Protein AF-A0A7K3QR68-F1 (afdb_monomer_lite)

Foldseek 3Di:
DVVVVVVVVVVVVLVPDDQDPCCCVVPNCCNRPPDHDDDPPCPVVVVVVVVCQQFAKDKDWDKAAQPPQCPPPPPDPCNVVRIDTFIKIAGSNDRVQIDTVVCVVVVNRCVSPPVNDDDD

Secondary structure (DSSP, 8-state):
-HHHHHHHHHHHHHHTS---TTHHHHT-HHHH-SS----TT-HHHHHHHHHHTTSSEEEEEEEEE-TTTSS-----GGGGGSEEEEEEEEESS-TT-EEEHHHHHHT--GGG-TTS----

pLDDT: mean 79.6, std 11.79, range [48.19, 94.75]

Radius of gyration: 20.27 Å; chains: 1; bounding box: 43×43×60 Å

Structure (mmCIF, N/CA/C/O backbone):
data_AF-A0A7K3QR68-F1
#
_entry.id   AF-A0A7K3QR68-F1
#
loop_
_atom_site.group_PDB
_atom_site.id
_atom_site.type_symbol
_atom_site.label_atom_id
_atom_site.label_alt_id
_atom_site.label_comp_id
_atom_site.label_asym_id
_atom_site.label_entity_id
_atom_site.label_seq_id
_atom_site.pdbx_PDB_ins_code
_atom_site.Cartn_x
_atom_site.Cartn_y
_atom_site.Cartn_z
_atom_site.occupancy
_atom_site.B_iso_or_equiv
_atom_site.auth_seq_id
_atom_site.auth_comp_id
_atom_site.auth_asym_id
_atom_site.auth_atom_id
_atom_site.pdbx_PDB_model_num
ATOM 1 N N . GLU A 1 1 ? -6.008 8.847 29.989 1.00 81.38 1 GLU A N 1
ATOM 2 C CA . GLU A 1 1 ? -4.559 8.734 29.719 1.00 81.38 1 GLU A CA 1
ATOM 3 C C . GLU A 1 1 ? -4.179 7.783 28.572 1.00 81.38 1 GLU A C 1
ATOM 5 O O . GLU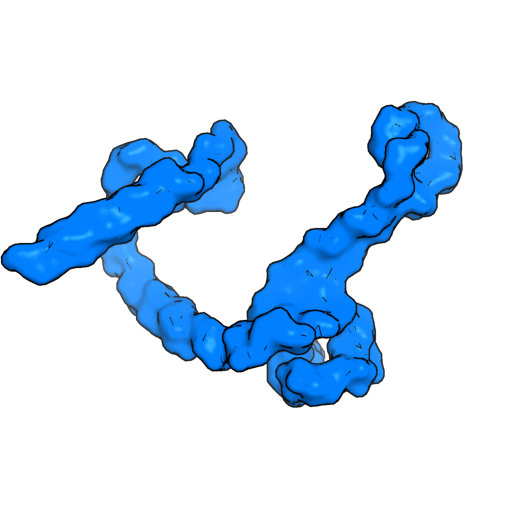 A 1 1 ? -3.345 8.195 27.778 1.00 81.38 1 GLU A O 1
ATOM 10 N N . PRO A 1 2 ? -4.755 6.574 28.386 1.00 89.69 2 PRO A N 1
ATOM 11 C CA . PRO A 1 2 ? -4.329 5.675 27.298 1.00 89.69 2 PRO A CA 1
ATOM 12 C C . PRO A 1 2 ? -4.573 6.228 25.883 1.00 89.69 2 PRO A C 1
ATOM 14 O O . PRO A 1 2 ? -3.670 6.229 25.054 1.00 89.69 2 PRO A O 1
ATOM 17 N N . GLU A 1 3 ? -5.768 6.764 25.613 1.00 91.12 3 GLU A N 1
ATOM 18 C CA . GLU A 1 3 ? -6.118 7.305 24.287 1.00 91.12 3 GLU A CA 1
ATOM 19 C C . GLU A 1 3 ? -5.259 8.506 23.877 1.00 91.12 3 GLU A C 1
ATOM 21 O O . GLU A 1 3 ? -4.935 8.663 22.702 1.00 91.12 3 GLU A O 1
ATOM 26 N N . ALA A 1 4 ? -4.859 9.344 24.838 1.00 92.50 4 ALA A N 1
ATOM 27 C CA . ALA A 1 4 ? -4.004 10.497 24.574 1.00 92.50 4 ALA A CA 1
ATOM 28 C C . ALA A 1 4 ? -2.597 10.063 24.135 1.00 92.50 4 ALA A C 1
ATOM 30 O O . ALA A 1 4 ? -2.051 10.620 23.185 1.00 92.50 4 ALA A O 1
ATOM 31 N N . LEU A 1 5 ? -2.043 9.028 24.777 1.00 93.88 5 LEU A N 1
ATOM 32 C CA . LEU A 1 5 ? -0.747 8.452 24.410 1.00 93.88 5 LEU A CA 1
ATOM 33 C C . LEU A 1 5 ? -0.790 7.778 23.034 1.00 93.88 5 LEU A C 1
ATOM 35 O O . LEU A 1 5 ? 0.130 7.962 22.240 1.00 93.88 5 LEU A O 1
ATOM 39 N N . VAL A 1 6 ? -1.869 7.050 22.725 1.00 92.94 6 VAL A N 1
ATOM 40 C CA . VAL A 1 6 ? -2.070 6.442 21.398 1.00 92.94 6 VAL A CA 1
ATOM 41 C C . VAL A 1 6 ? -2.130 7.517 20.315 1.00 92.94 6 VAL A C 1
ATOM 43 O O . VAL A 1 6 ? -1.469 7.388 19.287 1.00 92.94 6 VAL A O 1
ATOM 46 N N . ARG A 1 7 ? -2.865 8.609 20.552 1.00 88.62 7 ARG A N 1
ATOM 47 C CA . ARG A 1 7 ? -2.939 9.729 19.606 1.00 88.62 7 ARG A CA 1
ATOM 48 C C . ARG A 1 7 ? -1.573 10.380 19.386 1.00 88.62 7 ARG A C 1
ATOM 50 O O . ARG A 1 7 ? -1.163 10.524 18.243 1.00 88.62 7 ARG A O 1
ATOM 57 N N . ALA A 1 8 ? -0.850 10.690 20.462 1.00 93.19 8 ALA A N 1
ATOM 58 C CA . ALA A 1 8 ? 0.478 11.295 20.371 1.00 93.19 8 ALA A CA 1
ATOM 59 C C . ALA A 1 8 ? 1.484 10.402 19.621 1.00 93.19 8 ALA A C 1
ATOM 61 O O . ALA A 1 8 ? 2.294 10.901 18.843 1.00 93.19 8 ALA A O 1
ATOM 62 N N . PHE A 1 9 ? 1.422 9.082 19.823 1.00 92.19 9 PHE A N 1
ATOM 63 C CA . PHE A 1 9 ? 2.242 8.128 19.078 1.00 92.19 9 PHE A CA 1
ATOM 64 C C . PHE A 1 9 ? 1.923 8.139 17.577 1.00 92.19 9 PHE A C 1
ATOM 66 O O . PHE A 1 9 ? 2.839 8.218 16.760 1.00 92.19 9 PHE A O 1
ATOM 73 N N . LEU A 1 10 ? 0.640 8.082 17.208 1.00 88.50 10 LEU A N 1
ATOM 74 C CA . LEU A 1 10 ? 0.221 8.109 15.803 1.00 88.50 10 LEU A CA 1
ATOM 75 C C . LEU A 1 10 ? 0.616 9.423 15.116 1.00 88.50 10 LEU A C 1
ATOM 77 O O . LEU A 1 10 ? 1.101 9.386 13.985 1.00 88.50 10 LEU A O 1
ATOM 81 N N . ASP A 1 11 ? 0.482 10.556 15.809 1.00 86.25 11 ASP A N 1
ATOM 82 C CA . ASP A 1 11 ? 0.930 11.861 15.311 1.00 86.25 11 ASP A CA 1
ATOM 83 C C . ASP A 1 11 ? 2.452 11.867 15.075 1.00 86.25 11 ASP A C 1
ATOM 85 O O . ASP A 1 11 ? 2.912 12.262 14.003 1.00 86.25 11 ASP A O 1
ATOM 89 N N . ALA A 1 12 ? 3.237 11.325 16.015 1.00 89.94 12 ALA A N 1
ATOM 90 C CA . ALA A 1 12 ? 4.688 11.214 15.866 1.00 89.94 12 ALA A CA 1
ATOM 91 C C . ALA A 1 12 ? 5.100 10.332 14.672 1.00 89.94 12 ALA A C 1
ATOM 93 O O . ALA A 1 12 ? 6.050 10.667 13.966 1.00 89.94 12 ALA A O 1
ATOM 94 N N . VAL A 1 13 ? 4.389 9.228 14.408 1.00 87.75 13 VAL A N 1
ATOM 95 C CA . VAL A 1 13 ? 4.613 8.400 13.208 1.00 87.75 13 VAL A CA 1
ATOM 96 C C . VAL A 1 13 ? 4.281 9.191 11.943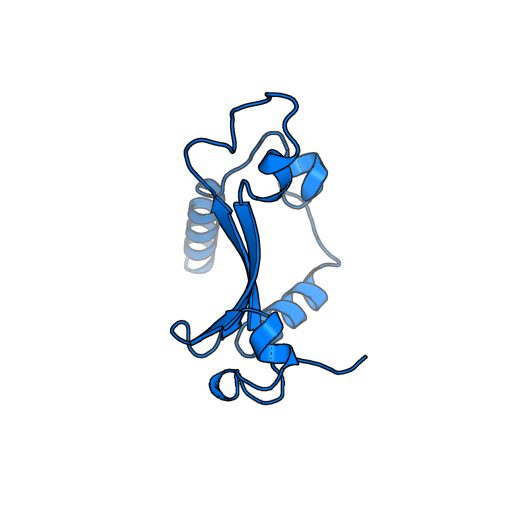 1.00 87.75 13 VAL A C 1
ATOM 98 O O . VAL A 1 13 ? 5.079 9.206 11.004 1.00 87.75 13 VAL A O 1
ATOM 101 N N . ALA A 1 14 ? 3.139 9.880 11.914 1.00 82.75 14 ALA A N 1
ATOM 102 C CA . ALA A 1 14 ? 2.707 10.669 10.763 1.00 82.75 14 ALA A CA 1
ATOM 103 C C . ALA A 1 14 ? 3.674 11.819 10.428 1.00 82.75 14 ALA A C 1
ATOM 105 O O . ALA A 1 14 ? 3.849 12.151 9.253 1.00 82.75 14 ALA A O 1
ATOM 106 N N . ASP A 1 15 ? 4.338 12.394 11.430 1.00 81.25 15 ASP A N 1
ATOM 107 C CA . ASP A 1 15 ? 5.354 13.434 11.241 1.00 81.25 15 ASP A CA 1
ATOM 108 C C . ASP A 1 15 ? 6.637 12.921 10.564 1.00 81.25 15 ASP A C 1
ATOM 110 O O . ASP A 1 15 ? 7.374 13.709 9.968 1.00 81.25 15 ASP A O 1
ATOM 114 N N . THR A 1 16 ? 6.887 11.607 10.579 1.00 78.88 16 THR A N 1
ATOM 115 C CA . THR A 1 16 ? 8.012 10.996 9.844 1.00 78.88 16 THR A CA 1
ATOM 116 C C . THR A 1 16 ? 7.707 10.724 8.370 1.00 78.88 16 THR A C 1
ATOM 118 O O . THR A 1 16 ? 8.624 10.445 7.594 1.00 78.88 16 THR A O 1
ATOM 121 N N . LEU A 1 17 ? 6.438 10.807 7.955 1.00 75.56 17 LEU A N 1
ATOM 122 C CA . LEU A 1 17 ? 6.045 10.497 6.584 1.00 75.56 17 LEU A CA 1
ATOM 123 C C . LEU A 1 17 ? 6.450 11.635 5.626 1.00 75.56 17 LEU A C 1
ATOM 125 O O . LEU A 1 17 ? 6.138 12.802 5.886 1.00 75.56 17 LEU A O 1
ATOM 129 N N . PRO A 1 18 ? 7.105 11.337 4.486 1.00 72.38 18 PRO A N 1
ATOM 130 C CA . PRO A 1 18 ? 7.509 12.359 3.524 1.00 72.38 18 PRO A CA 1
ATOM 131 C C . PRO A 1 18 ? 6.316 13.154 2.972 1.00 72.38 18 PRO A C 1
ATOM 133 O O . PRO A 1 18 ? 5.511 12.638 2.197 1.00 72.38 18 PRO A O 1
ATOM 136 N N . ARG A 1 19 ? 6.231 14.449 3.300 1.00 73.38 19 ARG A N 1
ATOM 137 C CA . ARG A 1 19 ? 5.303 15.393 2.653 1.00 73.38 19 ARG A CA 1
ATOM 138 C C . ARG A 1 19 ? 6.024 16.097 1.507 1.00 73.38 19 ARG A C 1
ATOM 140 O O . ARG A 1 19 ? 6.622 17.157 1.688 1.00 73.38 19 ARG A O 1
ATOM 147 N N . THR A 1 20 ? 6.032 15.481 0.329 1.00 74.31 20 THR A N 1
ATOM 148 C CA . THR A 1 20 ? 6.661 16.083 -0.856 1.00 74.31 20 THR A CA 1
ATOM 149 C C . THR A 1 20 ? 5.788 17.219 -1.413 1.00 74.31 20 THR A C 1
ATOM 151 O O . THR A 1 20 ? 4.565 17.183 -1.254 1.00 74.31 20 THR A O 1
ATOM 154 N N . PRO A 1 21 ? 6.357 18.211 -2.128 1.00 78.38 21 PRO A N 1
ATOM 155 C CA . PRO A 1 21 ? 5.566 19.234 -2.825 1.00 78.38 21 PRO A CA 1
ATOM 156 C C . PRO A 1 21 ? 4.545 18.660 -3.825 1.00 78.38 21 PRO A C 1
ATOM 158 O O . PRO A 1 21 ? 3.575 19.327 -4.179 1.00 78.38 21 PRO A O 1
ATOM 161 N N . ALA A 1 22 ? 4.742 17.414 -4.270 1.00 79.62 22 ALA A N 1
ATOM 162 C CA . ALA A 1 22 ? 3.827 16.709 -5.159 1.00 79.62 22 ALA A CA 1
ATOM 163 C C . ALA A 1 22 ? 2.586 16.148 -4.438 1.00 79.62 22 ALA A C 1
ATOM 165 O O . ALA A 1 22 ? 1.561 15.960 -5.089 1.00 79.62 22 ALA A O 1
ATOM 166 N N . ALA A 1 23 ? 2.632 15.943 -3.116 1.00 78.88 23 ALA A N 1
ATOM 167 C CA . ALA A 1 23 ? 1.580 15.263 -2.353 1.00 78.88 23 ALA A CA 1
ATOM 168 C C . ALA A 1 23 ? 0.156 15.837 -2.547 1.00 78.88 23 ALA A C 1
ATOM 170 O O . ALA A 1 23 ? -0.777 15.045 -2.694 1.00 78.88 23 ALA A O 1
ATOM 171 N N . PRO A 1 24 ? -0.062 17.168 -2.639 1.00 76.56 24 PRO A N 1
ATOM 172 C CA . PRO A 1 24 ? -1.394 17.710 -2.919 1.00 76.56 24 PRO A CA 1
ATOM 173 C C . PRO A 1 24 ? -1.965 17.286 -4.279 1.00 76.56 24 PRO A C 1
ATOM 175 O O . PRO A 1 24 ? -3.181 17.201 -4.425 1.00 76.56 24 PRO A O 1
ATOM 178 N N . HIS A 1 25 ? -1.098 17.008 -5.255 1.00 79.19 25 HIS A N 1
ATOM 179 C CA . HIS A 1 25 ? -1.464 16.651 -6.626 1.00 79.19 25 HIS A CA 1
ATOM 180 C C . HIS A 1 25 ? -1.701 15.145 -6.788 1.00 79.19 25 HIS A C 1
ATOM 182 O O . HIS A 1 25 ? -2.471 14.742 -7.653 1.00 79.19 25 HIS A O 1
ATOM 188 N N . THR A 1 26 ? -1.049 14.316 -5.968 1.00 80.19 26 THR A N 1
ATOM 189 C CA . THR A 1 26 ? -1.137 12.849 -6.049 1.00 80.19 26 THR A CA 1
ATOM 190 C C . THR A 1 26 ? -2.129 12.253 -5.058 1.00 80.19 26 THR A C 1
ATOM 192 O O . THR A 1 26 ? -2.763 11.250 -5.362 1.00 80.19 26 THR A O 1
ATOM 195 N N . SER A 1 27 ? -2.261 12.860 -3.876 1.00 80.44 27 SER A N 1
ATOM 196 C CA . SER A 1 27 ? -3.008 12.291 -2.746 1.00 80.44 27 SER A CA 1
ATOM 197 C C . SER A 1 27 ? -4.182 13.170 -2.302 1.00 80.44 27 SER A C 1
ATOM 199 O O . SER A 1 27 ? -5.019 12.738 -1.517 1.00 80.44 27 SER A O 1
ATOM 201 N N . GLY A 1 28 ? -4.279 14.403 -2.806 1.00 82.94 28 GLY A N 1
ATOM 202 C CA . GLY A 1 28 ? -5.349 15.335 -2.460 1.00 82.94 28 GLY A CA 1
ATOM 203 C C . GLY A 1 28 ? -5.252 15.897 -1.037 1.00 82.94 28 GLY A C 1
ATOM 204 O O . GLY A 1 28 ? -4.411 15.515 -0.221 1.00 82.94 28 GLY A O 1
ATOM 205 N N . ARG A 1 29 ? -6.137 16.851 -0.724 1.00 81.62 29 ARG A N 1
ATOM 206 C CA . ARG A 1 29 ? -6.114 17.580 0.557 1.00 81.62 29 ARG A CA 1
ATOM 207 C C . ARG A 1 29 ? -6.199 16.687 1.805 1.00 81.62 29 ARG A C 1
ATOM 209 O O . ARG A 1 29 ? -5.449 16.976 2.731 1.00 81.62 29 ARG A O 1
ATOM 216 N N . PRO A 1 30 ? -7.024 15.625 1.868 1.00 80.94 30 PRO A N 1
ATOM 217 C CA . PRO A 1 30 ? -7.142 14.822 3.086 1.00 80.94 30 PRO A CA 1
ATOM 218 C C . PRO A 1 30 ? -5.849 14.166 3.580 1.00 80.94 30 PRO A C 1
ATOM 220 O O . PRO A 1 30 ? -5.698 13.972 4.780 1.00 80.94 30 PRO A O 1
ATOM 223 N N . PHE A 1 31 ? -4.916 13.861 2.675 1.00 76.31 31 PHE A N 1
ATOM 224 C CA . PHE A 1 31 ? -3.676 13.146 2.996 1.00 76.31 31 PHE A CA 1
ATOM 225 C C . PHE A 1 31 ? -2.417 14.012 2.848 1.00 76.31 31 PHE A C 1
ATOM 227 O O . PHE A 1 31 ? -1.324 13.577 3.198 1.00 76.31 31 PHE A O 1
ATOM 234 N N . ALA A 1 32 ? -2.557 15.235 2.324 1.00 82.12 32 ALA A N 1
ATOM 235 C CA . ALA A 1 32 ? -1.434 16.128 2.043 1.00 82.12 32 ALA A CA 1
ATOM 236 C C . ALA A 1 32 ? -1.562 17.535 2.659 1.00 82.12 32 ALA A C 1
ATOM 238 O O . ALA A 1 32 ? -0.601 18.305 2.591 1.00 82.12 32 ALA A O 1
ATOM 239 N N . ALA A 1 33 ? -2.713 17.905 3.237 1.00 80.88 33 ALA A N 1
ATOM 240 C CA . ALA A 1 33 ? -2.876 19.194 3.913 1.00 80.88 33 ALA A CA 1
ATOM 241 C C . ALA A 1 33 ? -2.061 19.254 5.215 1.00 80.88 33 ALA A C 1
ATOM 243 O O . ALA A 1 33 ? -1.854 18.244 5.886 1.00 80.88 33 ALA A O 1
ATOM 244 N N . ARG A 1 34 ? -1.600 20.457 5.585 1.00 76.12 34 ARG A N 1
ATOM 245 C CA . ARG A 1 34 ? -0.959 20.675 6.890 1.00 76.12 34 ARG A CA 1
ATOM 246 C C . ARG A 1 34 ? -1.984 20.743 8.016 1.00 76.12 34 ARG A C 1
ATOM 248 O O . ARG A 1 34 ? -1.686 20.323 9.128 1.00 76.12 34 ARG A O 1
ATOM 255 N N . GLU A 1 35 ? -3.161 21.291 7.738 1.00 83.38 35 GLU A N 1
ATOM 256 C CA . GLU A 1 35 ? -4.246 21.419 8.702 1.00 83.38 35 GLU A CA 1
ATOM 257 C C . GLU A 1 35 ? -5.031 20.103 8.825 1.00 83.38 35 GLU A C 1
ATOM 259 O O . GLU A 1 35 ? -5.286 19.457 7.801 1.00 83.38 35 GLU A O 1
ATOM 264 N N . PRO A 1 36 ? -5.509 19.739 10.031 1.00 81.81 36 PRO A N 1
ATOM 265 C CA . PRO A 1 36 ? -6.369 18.573 10.221 1.00 81.81 36 PRO A CA 1
ATOM 266 C C . PRO A 1 36 ? -7.589 18.596 9.289 1.00 81.81 36 PRO A C 1
ATOM 268 O O . PRO A 1 36 ? -8.284 19.610 9.197 1.00 81.81 36 PRO A O 1
ATOM 271 N N . GLN A 1 37 ? -7.861 17.481 8.608 1.00 86.00 37 GLN A N 1
ATOM 272 C CA . GLN A 1 37 ? -9.025 17.322 7.731 1.00 86.00 37 GLN A CA 1
ATOM 273 C C . GLN A 1 37 ? -10.014 16.324 8.342 1.00 86.00 37 GLN A C 1
ATOM 275 O O . GLN A 1 37 ? -9.623 15.255 8.806 1.00 86.00 37 GLN A O 1
ATOM 280 N N . SER A 1 38 ? -11.304 16.666 8.335 1.00 85.25 38 SER A N 1
ATOM 281 C CA . SER A 1 38 ? -12.361 15.733 8.735 1.00 85.25 38 SER A CA 1
ATOM 282 C C . SER A 1 38 ? -12.733 14.827 7.560 1.00 85.25 38 SER A C 1
ATOM 284 O O . SER A 1 38 ? -12.955 15.309 6.450 1.00 85.25 38 SER A O 1
ATOM 286 N N . LEU A 1 39 ? -12.818 13.521 7.817 1.00 84.00 39 LEU A N 1
ATOM 287 C CA . LEU A 1 39 ? -13.154 12.484 6.840 1.00 84.00 39 LEU A CA 1
ATOM 288 C C . LEU A 1 39 ? -14.340 11.641 7.329 1.00 84.00 39 LEU A C 1
ATOM 290 O O . LEU A 1 39 ? -14.243 10.427 7.486 1.00 84.00 39 LEU A O 1
ATOM 294 N N . SER A 1 40 ? -15.474 12.289 7.596 1.00 81.19 40 SER A N 1
ATOM 295 C CA . SER A 1 40 ? -16.660 11.637 8.175 1.00 81.19 40 SER A CA 1
ATOM 296 C C . SER A 1 40 ? -17.236 10.492 7.329 1.00 81.19 40 SER A C 1
ATOM 298 O O . SER A 1 40 ? -17.853 9.595 7.886 1.00 81.19 40 SER A O 1
ATOM 300 N N . GLY A 1 41 ? -17.010 10.485 6.010 1.00 84.62 41 GLY A N 1
ATOM 301 C CA . GLY A 1 41 ? -17.431 9.400 5.113 1.00 84.62 41 GLY A CA 1
ATOM 302 C C . GLY A 1 41 ? -16.407 8.275 4.924 1.00 84.62 41 GLY A C 1
ATOM 303 O O . GLY A 1 41 ? -16.688 7.323 4.209 1.00 84.62 41 GLY A O 1
ATOM 304 N N . ALA A 1 42 ? -15.214 8.376 5.518 1.00 86.44 42 ALA A N 1
ATOM 305 C CA . ALA A 1 42 ? -14.142 7.403 5.301 1.00 86.44 42 ALA A CA 1
ATOM 306 C C . ALA A 1 42 ? -14.149 6.251 6.311 1.00 86.44 42 ALA A C 1
ATOM 308 O O . ALA A 1 42 ? -13.325 5.354 6.187 1.00 86.44 42 ALA A O 1
ATOM 309 N N . GLN A 1 43 ? -15.030 6.275 7.318 1.00 84.94 43 GLN A N 1
ATOM 310 C CA . GLN A 1 43 ? -15.026 5.274 8.386 1.00 84.94 43 GLN A CA 1
ATOM 311 C C . GLN A 1 43 ? -15.274 3.862 7.844 1.00 84.94 43 GLN A C 1
ATOM 313 O O . GLN A 1 43 ? -14.493 2.960 8.137 1.00 84.94 43 GLN A O 1
ATOM 318 N N . ASP A 1 44 ? -16.321 3.686 7.038 1.00 88.69 44 ASP A N 1
ATOM 319 C CA . ASP A 1 44 ? -16.679 2.377 6.483 1.00 88.69 44 ASP A CA 1
ATOM 320 C C . ASP A 1 44 ? -15.579 1.868 5.546 1.00 88.69 44 ASP A C 1
ATOM 322 O O . ASP A 1 44 ? -15.100 0.747 5.694 1.00 88.69 44 ASP A O 1
ATOM 326 N N . TRP A 1 45 ? -15.070 2.743 4.675 1.00 85.75 45 TRP A N 1
ATOM 327 C CA . TRP A 1 45 ? -13.919 2.447 3.822 1.00 85.75 45 TRP A CA 1
ATOM 328 C C . TRP A 1 45 ? -12.672 2.052 4.630 1.00 85.75 45 TRP A C 1
ATOM 330 O O . TRP A 1 45 ? -11.995 1.086 4.294 1.00 85.75 45 TRP A O 1
ATOM 340 N N . ALA A 1 46 ? -12.359 2.769 5.712 1.00 84.00 46 ALA A N 1
ATOM 341 C CA . ALA A 1 46 ? -11.205 2.462 6.552 1.00 84.00 46 ALA A CA 1
ATOM 342 C C . ALA A 1 46 ? -11.360 1.102 7.246 1.00 84.00 46 ALA A C 1
ATOM 344 O O . ALA A 1 46 ? -10.380 0.366 7.364 1.00 84.00 46 ALA A O 1
ATOM 345 N N . ALA A 1 47 ? -12.577 0.752 7.672 1.00 84.06 47 ALA A N 1
ATOM 346 C CA . ALA A 1 47 ? -12.878 -0.557 8.240 1.00 84.06 47 ALA A CA 1
ATOM 347 C C . ALA A 1 47 ? -12.727 -1.679 7.199 1.00 84.06 47 ALA A C 1
ATOM 349 O O . ALA A 1 47 ? -12.132 -2.712 7.504 1.00 84.06 47 ALA A O 1
ATOM 350 N N . GLU A 1 48 ? -13.197 -1.466 5.968 1.00 80.81 48 GLU A N 1
ATOM 351 C CA . GLU A 1 48 ? -13.014 -2.407 4.855 1.00 80.81 48 GLU A CA 1
ATOM 352 C C . GLU A 1 48 ? -11.534 -2.606 4.506 1.00 80.81 48 GLU A C 1
ATOM 354 O O . GLU A 1 48 ? -11.072 -3.742 4.385 1.00 80.81 48 GLU A O 1
ATOM 359 N N . VAL A 1 49 ? -10.765 -1.517 4.396 1.00 79.44 49 VAL A N 1
ATOM 360 C CA . VAL A 1 49 ? -9.320 -1.583 4.136 1.00 79.44 49 VAL A CA 1
ATOM 361 C C . VAL A 1 49 ? -8.610 -2.334 5.257 1.00 79.44 49 VAL A C 1
ATOM 363 O O . VAL A 1 49 ? -7.828 -3.236 4.967 1.00 79.44 49 VAL A O 1
ATOM 366 N N . ALA A 1 50 ? -8.906 -2.022 6.523 1.00 76.44 50 ALA A N 1
ATOM 367 C CA . ALA A 1 50 ? -8.316 -2.713 7.668 1.00 76.44 50 ALA A CA 1
ATOM 368 C C . ALA A 1 50 ? -8.637 -4.216 7.664 1.00 76.44 50 ALA A C 1
ATOM 370 O O . ALA A 1 50 ? -7.759 -5.027 7.946 1.00 76.44 50 ALA A O 1
ATOM 371 N N . ALA A 1 51 ? -9.858 -4.600 7.280 1.00 74.62 51 ALA A N 1
ATOM 372 C CA . ALA A 1 51 ? -10.238 -6.003 7.137 1.00 74.62 51 ALA A CA 1
ATOM 373 C C . ALA A 1 51 ? -9.487 -6.720 5.994 1.00 74.62 51 ALA A C 1
ATOM 375 O O . ALA A 1 51 ? -9.278 -7.930 6.066 1.00 74.62 51 ALA A O 1
ATOM 376 N N . GLY A 1 52 ? -9.065 -5.991 4.955 1.00 65.94 52 GLY A N 1
ATOM 377 C CA . GLY A 1 52 ? -8.295 -6.519 3.824 1.00 65.94 52 GLY A CA 1
ATOM 378 C C . GLY A 1 52 ? -6.772 -6.540 4.016 1.00 65.94 52 GLY A C 1
ATOM 379 O O . GLY A 1 52 ? -6.073 -7.144 3.204 1.00 65.94 52 GLY A O 1
ATOM 380 N N . MET A 1 53 ? -6.235 -5.904 5.064 1.00 64.25 53 MET A N 1
ATOM 381 C CA . MET A 1 53 ? -4.782 -5.764 5.252 1.00 64.25 53 MET A CA 1
ATOM 382 C C . MET A 1 53 ? -4.061 -7.079 5.587 1.00 64.25 53 MET A C 1
ATOM 384 O O . MET A 1 53 ? -2.884 -7.208 5.254 1.00 64.25 53 MET A O 1
ATOM 388 N N . ASP A 1 54 ? -4.755 -8.063 6.164 1.00 59.84 54 ASP A N 1
ATOM 389 C CA . ASP A 1 54 ? -4.144 -9.321 6.628 1.00 59.84 54 ASP A CA 1
ATOM 390 C C . ASP A 1 54 ? -4.341 -10.506 5.660 1.00 59.84 54 ASP A C 1
ATOM 392 O O . ASP A 1 54 ? -3.847 -11.609 5.901 1.00 59.84 54 ASP A O 1
ATOM 396 N N . ALA A 1 55 ? -5.042 -10.300 4.541 1.00 59.84 55 ALA A N 1
ATOM 397 C CA . ALA A 1 55 ? -5.276 -11.327 3.531 1.00 59.84 55 ALA A CA 1
ATOM 398 C C . ALA A 1 55 ? -5.247 -10.709 2.130 1.00 59.84 55 ALA A C 1
ATOM 400 O O . ALA A 1 55 ? -6.261 -10.254 1.606 1.00 59.84 55 ALA A O 1
ATOM 401 N N . GLY A 1 56 ? -4.073 -10.699 1.503 1.00 74.62 56 GLY A N 1
ATOM 402 C CA . GLY A 1 56 ? -3.938 -10.166 0.155 1.00 74.62 56 GLY A CA 1
ATOM 403 C C . GLY A 1 56 ? -2.503 -10.098 -0.331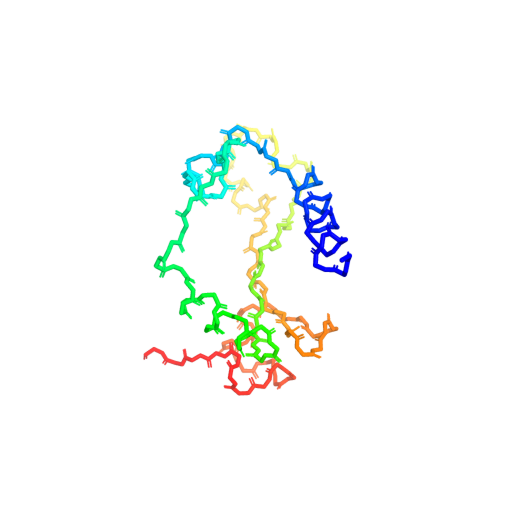 1.00 74.62 56 GLY A C 1
ATOM 404 O O . GLY A 1 56 ? -1.582 -10.658 0.270 1.00 74.62 56 GLY A O 1
ATOM 405 N N . VAL A 1 57 ? -2.334 -9.382 -1.437 1.00 82.75 57 VAL A N 1
ATOM 406 C CA . VAL A 1 57 ? -1.036 -9.126 -2.048 1.00 82.75 57 VAL A CA 1
ATOM 407 C C . VAL A 1 57 ? -0.770 -7.629 -2.148 1.00 82.75 57 VAL A C 1
ATOM 409 O O . VAL A 1 57 ? -1.683 -6.832 -2.366 1.00 82.75 57 VAL A O 1
ATOM 412 N N . ARG A 1 58 ? 0.494 -7.231 -2.011 1.00 86.44 58 ARG A N 1
ATOM 413 C CA . ARG A 1 58 ? 0.967 -5.877 -2.322 1.00 86.44 58 ARG A CA 1
ATOM 414 C C . ARG A 1 58 ? 1.610 -5.872 -3.702 1.00 86.44 58 ARG A C 1
ATOM 416 O O . ARG A 1 58 ? 2.412 -6.747 -4.011 1.00 86.44 58 ARG A O 1
ATOM 423 N N . VAL A 1 59 ? 1.318 -4.842 -4.493 1.00 88.25 59 VAL A N 1
ATOM 424 C CA . VAL A 1 59 ? 1.966 -4.605 -5.788 1.00 88.25 59 VAL A CA 1
ATOM 425 C C . VAL A 1 59 ? 3.082 -3.575 -5.632 1.00 88.25 59 VAL A C 1
ATOM 427 O O . VAL A 1 59 ? 2.888 -2.534 -5.001 1.00 88.25 59 VAL A O 1
ATOM 430 N N . SER A 1 60 ? 4.246 -3.844 -6.216 1.00 91.69 60 SER A N 1
ATOM 431 C CA . SER A 1 60 ? 5.357 -2.892 -6.303 1.00 91.69 60 SER A CA 1
ATOM 432 C C . SER A 1 60 ? 5.932 -2.834 -7.715 1.00 91.69 60 SER A C 1
ATOM 434 O O . SER A 1 60 ? 5.733 -3.745 -8.513 1.00 91.69 60 SER A O 1
ATOM 436 N N . LEU A 1 61 ? 6.694 -1.782 -8.010 1.00 92.88 61 LEU A N 1
ATOM 437 C CA . LEU A 1 61 ? 7.444 -1.645 -9.257 1.00 92.88 61 LEU A CA 1
ATOM 438 C C . LEU A 1 61 ? 8.945 -1.666 -8.952 1.00 92.88 61 LEU A C 1
ATOM 440 O O . LEU A 1 61 ? 9.433 -0.790 -8.236 1.00 92.88 61 LEU A O 1
ATOM 444 N N . ARG A 1 62 ? 9.673 -2.647 -9.490 1.00 92.12 62 ARG A N 1
ATOM 445 C CA . ARG A 1 62 ? 11.140 -2.702 -9.450 1.00 92.12 62 ARG A CA 1
ATOM 446 C C . ARG A 1 62 ? 11.699 -2.077 -10.721 1.00 92.12 62 ARG A C 1
ATOM 448 O O . ARG A 1 62 ? 11.274 -2.429 -11.816 1.00 92.12 62 ARG A O 1
ATOM 455 N N . LEU A 1 63 ? 12.638 -1.148 -10.573 1.00 87.81 63 LEU A N 1
ATOM 456 C CA . LEU A 1 63 ? 13.337 -0.532 -11.698 1.00 87.81 63 LEU A CA 1
ATOM 457 C C . LEU A 1 63 ? 14.734 -1.147 -11.817 1.00 87.81 63 LEU A C 1
ATOM 459 O O . LEU A 1 63 ? 15.603 -0.873 -10.990 1.00 87.81 63 LEU A O 1
ATOM 463 N N . ASP A 1 64 ? 14.944 -1.955 -12.850 1.00 85.69 64 ASP A N 1
ATOM 464 C CA . ASP A 1 64 ? 16.236 -2.552 -13.183 1.00 85.69 64 ASP A CA 1
ATOM 465 C C . ASP A 1 64 ? 16.938 -1.626 -14.175 1.00 85.69 64 ASP A C 1
ATOM 467 O O . ASP A 1 64 ? 16.696 -1.678 -15.377 1.00 85.69 64 ASP A O 1
ATOM 471 N N . LEU A 1 65 ? 17.753 -0.712 -13.656 1.00 81.69 65 LEU A N 1
ATOM 472 C CA . LEU A 1 65 ? 18.340 0.395 -14.406 1.00 81.69 65 LEU A CA 1
ATOM 473 C C . LEU A 1 65 ? 19.812 0.125 -14.743 1.00 81.69 65 LEU A C 1
ATOM 475 O O . LEU A 1 65 ? 20.615 -0.185 -13.863 1.00 81.69 65 LEU A O 1
ATOM 479 N N . SER A 1 66 ? 20.191 0.296 -16.011 1.00 71.81 66 SER A N 1
ATOM 480 C CA . SER A 1 66 ? 21.595 0.304 -16.426 1.00 71.81 66 SER A CA 1
ATOM 481 C C . SER A 1 66 ? 22.228 1.640 -16.013 1.00 71.81 66 SER A C 1
ATOM 483 O O . SER A 1 66 ? 21.835 2.709 -16.487 1.00 71.81 66 SER A O 1
ATOM 485 N N . GLY A 1 67 ? 23.222 1.594 -15.120 1.00 63.56 67 GLY A N 1
ATOM 486 C CA . GLY A 1 67 ? 23.835 2.793 -14.528 1.00 63.56 67 GLY A CA 1
ATOM 487 C C . GLY A 1 67 ? 24.487 3.761 -15.525 1.00 63.56 67 GLY A C 1
ATOM 488 O O . GLY A 1 67 ? 24.756 4.902 -15.163 1.00 63.56 67 GLY A O 1
ATOM 489 N N . TYR A 1 68 ? 24.712 3.335 -16.772 1.00 58.16 68 TYR A N 1
ATOM 490 C CA . TYR A 1 68 ? 25.417 4.114 -17.794 1.00 58.16 68 TYR A CA 1
ATOM 491 C C . TYR A 1 68 ? 24.513 4.703 -18.884 1.00 58.16 68 TYR A C 1
ATOM 493 O O . TYR A 1 68 ? 24.943 5.617 -19.572 1.00 58.16 68 TYR A O 1
ATOM 501 N N . SER A 1 69 ? 23.277 4.222 -19.047 1.00 60.03 69 SER A N 1
ATOM 502 C CA . SER A 1 69 ? 22.397 4.646 -20.154 1.00 60.03 69 SER A CA 1
ATOM 503 C C . SER A 1 69 ? 21.139 5.387 -19.707 1.00 60.03 69 SER A C 1
ATOM 505 O O . SER A 1 69 ? 20.419 5.919 -20.540 1.00 60.03 69 SER A O 1
ATOM 507 N N . VAL A 1 70 ? 20.830 5.398 -18.409 1.00 58.69 70 VAL A N 1
ATOM 508 C CA . VAL A 1 70 ? 19.584 5.994 -17.888 1.00 58.69 70 VAL A CA 1
ATOM 509 C C . VAL A 1 70 ? 19.621 7.521 -17.871 1.00 58.69 70 VAL A C 1
ATOM 511 O O . VAL A 1 70 ? 18.578 8.160 -17.971 1.00 58.69 70 VAL A O 1
ATOM 514 N N . PHE A 1 71 ? 20.814 8.107 -17.782 1.00 61.34 71 PHE A N 1
ATOM 515 C CA . PHE A 1 71 ? 21.012 9.560 -17.773 1.00 61.34 71 PHE A CA 1
ATOM 516 C C . PHE A 1 71 ? 21.681 10.087 -19.046 1.00 61.34 71 PHE A C 1
ATOM 518 O O . PHE A 1 71 ? 21.892 11.292 -19.160 1.00 61.34 71 PHE A O 1
ATOM 525 N N . ASP A 1 72 ? 22.021 9.204 -19.988 1.00 60.12 72 ASP A N 1
ATOM 526 C CA . ASP A 1 72 ? 22.611 9.597 -21.262 1.00 60.12 72 ASP A CA 1
ATOM 527 C C . ASP A 1 72 ? 21.480 9.877 -22.259 1.00 60.12 72 ASP A C 1
ATOM 529 O O . ASP A 1 72 ? 20.845 8.964 -22.784 1.00 60.12 72 ASP A O 1
ATOM 533 N N . THR A 1 73 ? 21.167 11.156 -22.467 1.00 57.47 73 THR A N 1
ATOM 534 C CA . THR A 1 73 ? 20.094 11.613 -23.369 1.00 57.47 73 THR A CA 1
ATOM 535 C C . THR A 1 73 ? 20.536 11.655 -24.838 1.00 57.47 73 THR A C 1
ATOM 537 O O . THR A 1 73 ? 19.982 12.420 -25.627 1.00 57.47 73 THR A O 1
ATOM 540 N N . GLY A 1 74 ? 21.566 10.887 -25.204 1.00 58.00 74 GLY A N 1
ATOM 541 C CA . GLY A 1 74 ? 21.985 10.684 -26.587 1.00 58.00 74 GLY A CA 1
ATOM 542 C C . GLY A 1 74 ? 20.934 9.900 -27.376 1.00 58.00 74 GLY A C 1
ATOM 543 O O . GLY A 1 74 ? 20.411 8.895 -26.901 1.00 58.00 74 GLY A O 1
ATOM 544 N N . ASP A 1 75 ? 20.627 10.382 -28.578 1.00 58.09 75 ASP A N 1
ATOM 545 C CA . ASP A 1 75 ? 19.523 9.991 -29.469 1.00 58.09 75 ASP A CA 1
ATOM 546 C C . ASP A 1 75 ? 19.700 8.589 -30.109 1.00 58.09 75 ASP A C 1
ATOM 548 O O . ASP A 1 75 ? 19.564 8.397 -31.317 1.00 58.09 75 ASP A O 1
ATOM 552 N N . ASP A 1 76 ? 20.044 7.585 -29.299 1.00 57.75 76 ASP A N 1
ATOM 553 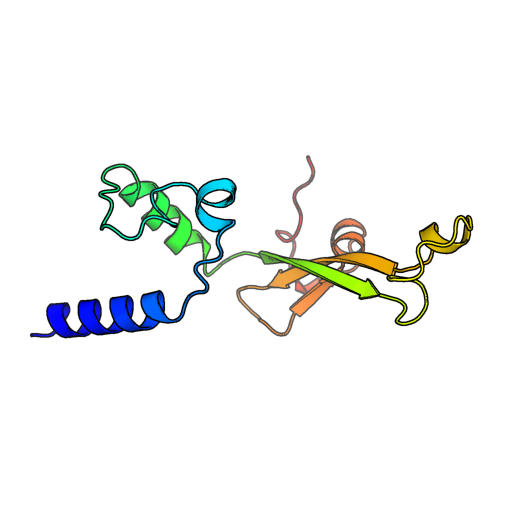C CA . ASP A 1 76 ? 20.319 6.220 -29.735 1.00 57.75 76 ASP A CA 1
ATOM 554 C C . ASP A 1 76 ? 19.132 5.293 -29.438 1.00 57.75 76 ASP A C 1
ATOM 556 O O . ASP A 1 76 ? 18.648 5.174 -28.311 1.00 57.75 76 ASP A O 1
ATOM 560 N N . GLN A 1 77 ? 18.729 4.499 -30.438 1.00 55.16 77 GLN A N 1
ATOM 561 C CA . GLN A 1 77 ? 17.754 3.399 -30.306 1.00 55.16 77 GLN A CA 1
ATOM 562 C C . GLN A 1 77 ? 18.072 2.402 -29.165 1.00 55.16 77 GLN A C 1
ATOM 564 O O . GLN A 1 77 ? 17.194 1.632 -28.768 1.00 55.16 77 GLN A O 1
ATOM 569 N N . ARG A 1 78 ? 19.294 2.432 -28.606 1.00 52.75 78 ARG A N 1
ATOM 570 C CA . ARG A 1 78 ? 19.718 1.690 -27.404 1.00 52.75 78 ARG A CA 1
ATOM 571 C C . ARG A 1 78 ? 19.063 2.162 -26.102 1.00 52.75 78 ARG A C 1
ATOM 573 O O . ARG A 1 78 ? 19.019 1.373 -25.163 1.00 52.75 78 ARG A O 1
ATOM 580 N N . ALA A 1 79 ? 18.491 3.367 -26.042 1.00 53.22 79 ALA A N 1
ATOM 581 C CA . ALA A 1 79 ? 17.776 3.860 -24.860 1.00 53.22 79 ALA A CA 1
ATOM 582 C C . ALA A 1 79 ? 16.584 2.963 -24.461 1.00 53.22 79 ALA A C 1
ATOM 584 O O . ALA A 1 79 ? 16.252 2.849 -23.284 1.00 53.22 79 ALA A O 1
ATOM 585 N N . ARG A 1 80 ? 15.988 2.229 -25.415 1.00 53.00 80 ARG A N 1
ATOM 586 C CA . ARG A 1 80 ? 14.919 1.249 -25.136 1.00 53.00 80 ARG A CA 1
ATOM 587 C C . ARG A 1 80 ? 15.383 0.040 -24.308 1.00 53.00 80 ARG A C 1
ATOM 589 O O . ARG A 1 80 ? 14.538 -0.666 -23.776 1.00 53.00 80 ARG A O 1
ATOM 596 N N . ALA A 1 81 ? 16.693 -0.188 -24.189 1.00 55.56 81 ALA A N 1
ATOM 597 C CA . ALA A 1 81 ? 17.294 -1.243 -23.369 1.00 55.56 81 ALA A CA 1
ATOM 598 C C . ALA A 1 81 ? 17.935 -0.703 -22.071 1.00 55.56 81 ALA A C 1
ATOM 600 O O . ALA A 1 81 ? 18.621 -1.445 -21.373 1.00 55.56 81 ALA A O 1
ATOM 601 N N . ALA A 1 82 ? 17.740 0.583 -21.747 1.00 60.59 82 ALA A N 1
ATOM 602 C CA . ALA A 1 82 ? 18.392 1.247 -20.616 1.00 60.59 82 ALA A CA 1
ATOM 603 C C . ALA A 1 82 ? 17.848 0.836 -19.237 1.00 60.59 82 ALA A C 1
ATOM 605 O O . ALA A 1 82 ? 18.485 1.116 -18.220 1.00 60.59 82 ALA A O 1
ATOM 606 N N . GLY A 1 83 ? 16.703 0.160 -19.187 1.00 72.06 83 GLY A N 1
ATOM 607 C CA . GLY A 1 83 ? 16.208 -0.458 -17.970 1.00 72.06 83 GLY A CA 1
ATOM 608 C C . GLY A 1 83 ? 14.852 -1.131 -18.137 1.00 72.06 83 GLY A C 1
ATOM 609 O O . GLY A 1 83 ? 14.152 -0.896 -19.122 1.00 72.06 83 GLY A O 1
ATOM 610 N N . ALA A 1 84 ? 14.493 -1.974 -17.173 1.00 82.88 84 ALA A N 1
ATOM 611 C CA . ALA A 1 84 ? 13.195 -2.633 -17.098 1.00 82.88 84 ALA A CA 1
ATOM 612 C C . ALA A 1 84 ? 12.399 -2.121 -15.895 1.00 82.88 84 ALA A C 1
ATOM 614 O O . ALA A 1 84 ? 12.957 -1.846 -14.835 1.00 82.88 84 ALA A O 1
ATOM 615 N N . ALA A 1 85 ? 11.084 -2.010 -16.061 1.00 87.94 85 ALA A N 1
ATOM 616 C CA . ALA A 1 85 ? 10.151 -1.754 -14.976 1.00 87.94 85 ALA A CA 1
ATOM 617 C C . ALA A 1 85 ? 9.342 -3.036 -14.748 1.00 87.94 85 ALA A C 1
ATOM 619 O O . ALA A 1 85 ? 8.501 -3.401 -15.569 1.00 87.94 85 ALA A O 1
ATOM 620 N N . VAL A 1 86 ? 9.648 -3.753 -13.670 1.00 91.75 86 VAL A N 1
ATOM 621 C CA . VAL A 1 86 ? 9.083 -5.070 -13.363 1.00 91.75 86 VAL A CA 1
ATOM 622 C C . VAL A 1 86 ? 8.030 -4.919 -12.275 1.00 91.75 86 VAL A C 1
ATOM 624 O O . VAL A 1 86 ? 8.324 -4.461 -11.170 1.00 91.75 86 VAL A O 1
ATOM 627 N N . VAL A 1 87 ? 6.788 -5.289 -12.583 1.00 94.62 87 VAL A N 1
ATOM 628 C CA . VAL A 1 87 ? 5.707 -5.328 -11.592 1.00 94.62 87 VAL A CA 1
ATOM 629 C C . VAL A 1 87 ? 5.889 -6.575 -10.735 1.00 94.62 87 VAL A C 1
ATOM 631 O O . VAL A 1 87 ? 5.987 -7.675 -11.273 1.00 94.62 87 VAL A O 1
ATOM 634 N N . GLN A 1 88 ? 5.924 -6.410 -9.418 1.00 94.75 88 GLN A N 1
ATOM 635 C CA . GLN A 1 88 ? 6.083 -7.500 -8.459 1.00 94.75 88 GLN A CA 1
ATOM 636 C C . GLN A 1 88 ? 4.873 -7.595 -7.534 1.00 94.75 88 GLN A C 1
ATOM 638 O O . GLN A 1 88 ? 4.264 -6.582 -7.183 1.00 94.75 88 GLN A O 1
ATOM 643 N N . VAL A 1 89 ? 4.565 -8.819 -7.122 1.00 93.19 89 VAL A N 1
ATOM 644 C CA . VAL A 1 89 ? 3.481 -9.190 -6.216 1.00 93.19 89 VAL A CA 1
ATOM 645 C C . VAL A 1 89 ? 4.101 -9.783 -4.954 1.00 93.19 89 VAL A C 1
ATOM 647 O O . VAL A 1 89 ? 4.911 -10.704 -5.034 1.00 93.19 89 VAL A O 1
ATOM 650 N N . HIS A 1 90 ? 3.732 -9.244 -3.795 1.00 91.94 90 HIS A N 1
ATOM 651 C CA . HIS A 1 90 ? 4.237 -9.647 -2.479 1.00 91.94 90 HIS A CA 1
ATOM 652 C C . HIS A 1 90 ? 3.088 -10.192 -1.646 1.00 91.94 90 HIS A C 1
ATOM 654 O O . HIS A 1 90 ? 2.033 -9.558 -1.600 1.00 91.94 90 HIS A O 1
ATOM 660 N N . SER A 1 91 ? 3.284 -11.304 -0.947 1.00 87.69 91 SER A N 1
ATOM 661 C CA . SER A 1 91 ? 2.295 -11.763 0.032 1.00 87.69 91 SER A CA 1
ATOM 662 C C . SER A 1 91 ? 2.293 -10.849 1.258 1.00 87.69 91 SER A C 1
ATOM 664 O O . SER A 1 91 ? 3.344 -10.492 1.791 1.00 87.69 91 SER A O 1
ATOM 666 N N . LEU A 1 92 ? 1.100 -10.466 1.718 1.00 84.81 92 LEU A N 1
ATOM 667 C CA . LEU A 1 92 ? 0.945 -9.762 2.994 1.00 84.81 92 LEU A CA 1
ATOM 668 C C . LEU A 1 92 ? 1.030 -10.720 4.192 1.00 84.81 92 LEU A C 1
ATOM 670 O O . LEU A 1 92 ? 1.453 -10.307 5.267 1.00 84.81 92 LEU A O 1
ATOM 674 N N . ALA A 1 93 ? 0.673 -11.994 3.997 1.00 83.69 93 ALA A N 1
ATOM 675 C CA . ALA A 1 93 ? 0.696 -13.016 5.043 1.00 83.69 93 ALA A CA 1
ATOM 676 C C . ALA A 1 93 ? 2.097 -13.618 5.266 1.00 83.69 93 ALA A C 1
ATOM 678 O O . ALA A 1 93 ? 2.420 -14.028 6.379 1.00 83.69 93 ALA A O 1
ATOM 679 N N . ASP A 1 94 ? 2.928 -13.661 4.221 1.00 87.31 94 ASP A N 1
ATOM 680 C CA . ASP A 1 94 ? 4.320 -14.114 4.285 1.00 87.31 94 ASP A CA 1
ATOM 681 C C . ASP A 1 94 ? 5.219 -13.150 3.491 1.00 87.31 94 ASP A C 1
ATOM 683 O O . ASP A 1 94 ? 5.302 -13.251 2.264 1.00 87.31 94 ASP A O 1
ATOM 687 N N . PRO A 1 95 ? 5.928 -12.222 4.160 1.00 84.50 95 PRO A N 1
ATOM 688 C CA . PRO A 1 95 ? 6.718 -11.194 3.487 1.00 84.50 95 PRO A CA 1
ATOM 689 C C . PRO A 1 95 ? 7.949 -11.744 2.748 1.00 84.50 95 PRO A C 1
ATOM 691 O O . PRO A 1 95 ? 8.652 -10.975 2.092 1.00 84.50 95 PRO A O 1
ATOM 694 N N . THR A 1 96 ? 8.245 -13.044 2.856 1.00 90.62 96 THR A N 1
ATOM 695 C CA . THR A 1 96 ? 9.327 -13.685 2.096 1.00 90.62 96 THR A CA 1
ATOM 696 C C . THR A 1 96 ? 8.900 -14.093 0.685 1.00 90.62 96 THR A C 1
ATOM 698 O O . THR A 1 96 ? 9.756 -14.346 -0.165 1.00 90.62 96 THR A O 1
ATOM 701 N N . LEU A 1 97 ? 7.592 -14.119 0.407 1.00 91.06 97 LEU A N 1
ATOM 702 C CA . LEU A 1 97 ? 7.050 -14.510 -0.888 1.00 91.06 97 LEU A CA 1
ATOM 703 C C . LEU A 1 97 ? 6.870 -13.292 -1.793 1.00 91.06 97 LEU A C 1
ATOM 705 O O . LEU A 1 97 ? 5.964 -12.475 -1.603 1.00 91.06 97 LEU A O 1
ATOM 709 N N . VAL A 1 98 ? 7.722 -13.217 -2.814 1.00 93.50 98 VAL A N 1
ATOM 710 C CA . VAL A 1 98 ? 7.695 -12.191 -3.858 1.00 93.50 98 VAL A CA 1
ATOM 711 C C . VAL A 1 98 ? 7.835 -12.864 -5.218 1.00 93.50 98 VAL A C 1
ATOM 713 O O . VAL A 1 98 ? 8.732 -13.685 -5.407 1.00 93.50 98 VAL A O 1
ATOM 716 N N . ALA A 1 99 ? 6.982 -12.496 -6.170 1.00 94.44 99 ALA A N 1
ATOM 717 C CA . ALA A 1 99 ? 7.074 -12.958 -7.553 1.00 94.44 99 ALA A CA 1
ATOM 718 C C . ALA A 1 99 ? 6.847 -11.808 -8.535 1.00 94.44 99 ALA A C 1
ATOM 720 O O . ALA A 1 99 ? 6.126 -10.853 -8.241 1.00 94.44 99 ALA A O 1
ATOM 721 N N . ASP A 1 100 ? 7.434 -11.907 -9.724 1.00 94.12 100 ASP A N 1
ATOM 722 C CA . ASP A 1 100 ? 7.109 -10.993 -10.815 1.00 94.12 100 ASP A CA 1
ATOM 723 C C . ASP A 1 100 ? 5.681 -11.285 -11.294 1.00 94.12 100 ASP A C 1
ATOM 725 O O . ASP A 1 100 ? 5.293 -12.444 -11.447 1.00 94.12 100 ASP A O 1
ATOM 729 N N . ALA A 1 101 ? 4.888 -10.246 -11.558 1.00 92.25 101 ALA A N 1
ATOM 730 C CA . ALA A 1 101 ? 3.493 -10.396 -11.969 1.00 92.25 101 ALA A CA 1
ATOM 731 C C . ALA A 1 101 ? 3.364 -11.301 -13.205 1.00 92.25 101 ALA A C 1
ATOM 733 O O . ALA A 1 101 ? 2.487 -12.151 -13.256 1.00 92.25 101 ALA A O 1
ATOM 734 N N . ALA A 1 102 ? 4.292 -11.213 -14.162 1.00 91.25 102 ALA A N 1
ATOM 735 C CA . ALA A 1 102 ? 4.302 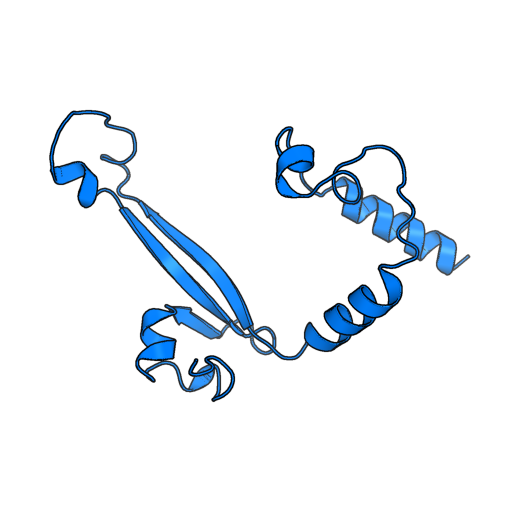-12.106 -15.321 1.00 91.25 102 ALA A CA 1
ATOM 736 C C . ALA A 1 102 ? 4.313 -13.600 -14.932 1.00 91.25 102 ALA A C 1
ATOM 738 O O . ALA A 1 102 ? 3.585 -14.381 -15.536 1.00 91.25 102 ALA A O 1
ATOM 739 N N . ALA A 1 103 ? 5.069 -13.983 -13.897 1.00 91.38 103 ALA A N 1
ATOM 740 C CA . ALA A 1 103 ? 5.103 -15.354 -13.388 1.00 91.38 103 ALA A CA 1
ATOM 741 C C . ALA A 1 103 ? 3.791 -15.741 -12.685 1.00 91.38 103 ALA A C 1
ATOM 743 O O . ALA A 1 103 ? 3.333 -16.871 -12.818 1.00 91.38 103 ALA A O 1
ATOM 744 N N . VAL A 1 104 ? 3.139 -14.798 -11.991 1.00 90.12 104 VAL A N 1
ATOM 745 C CA . VAL A 1 104 ? 1.820 -15.030 -11.370 1.00 90.12 104 VAL A CA 1
ATOM 746 C C . VAL A 1 104 ? 0.764 -15.371 -12.423 1.00 90.12 104 VAL A C 1
ATOM 748 O O . VAL A 1 104 ? 0.026 -16.335 -12.249 1.00 90.12 104 VAL A O 1
ATOM 751 N N . TRP A 1 105 ? 0.723 -14.626 -13.530 1.00 88.06 105 TRP A N 1
ATOM 752 C CA . TRP A 1 105 ? -0.219 -14.877 -14.630 1.00 88.06 105 TRP A CA 1
ATOM 753 C C . TRP A 1 105 ? 0.155 -16.084 -15.499 1.00 88.06 105 TRP A C 1
ATOM 755 O O . TRP A 1 105 ? -0.720 -16.673 -16.126 1.00 88.06 105 TRP A O 1
ATOM 765 N N . ALA A 1 106 ? 1.432 -16.469 -15.538 1.00 89.88 106 ALA A N 1
ATOM 766 C CA . ALA A 1 106 ? 1.869 -17.704 -16.186 1.00 89.88 106 ALA A CA 1
ATOM 767 C C . ALA A 1 106 ? 1.535 -18.966 -15.364 1.00 89.88 106 ALA A C 1
ATOM 769 O O . ALA A 1 106 ? 1.617 -20.070 -15.895 1.00 89.88 106 ALA A O 1
ATOM 770 N N . GLY A 1 107 ? 1.137 -18.808 -14.095 1.00 87.25 107 GLY A N 1
ATOM 771 C CA . GLY A 1 107 ? 0.902 -19.920 -13.172 1.00 87.25 107 GLY A CA 1
ATOM 772 C C . GLY A 1 107 ? 2.175 -20.455 -12.509 1.00 87.25 107 GLY A C 1
ATOM 773 O O . GLY A 1 107 ? 2.136 -21.500 -11.877 1.00 87.25 107 GLY A O 1
ATOM 774 N N . ASP A 1 108 ? 3.293 -19.735 -12.602 1.00 88.81 108 ASP A N 1
ATOM 775 C CA . ASP A 1 108 ? 4.594 -20.150 -12.059 1.00 88.81 108 ASP A CA 1
ATOM 776 C C . ASP A 1 108 ? 4.806 -19.696 -10.594 1.00 88.81 108 ASP A C 1
ATOM 778 O O . ASP A 1 108 ? 5.903 -19.816 -10.046 1.00 88.81 108 ASP A O 1
ATOM 782 N N . ALA A 1 109 ? 3.772 -19.142 -9.944 1.00 88.06 109 ALA A N 1
ATOM 783 C CA . ALA A 1 109 ? 3.846 -18.538 -8.608 1.00 88.06 109 ALA A CA 1
ATOM 784 C C . ALA A 1 109 ? 2.870 -19.163 -7.589 1.00 88.06 109 ALA A C 1
ATOM 786 O O . ALA A 1 109 ? 2.236 -18.449 -6.806 1.00 88.06 109 ALA A O 1
ATOM 787 N N . ASP A 1 110 ? 2.776 -20.496 -7.560 1.00 83.38 110 ASP A N 1
ATOM 788 C CA . ASP A 1 110 ? 1.855 -21.261 -6.696 1.00 83.38 110 ASP A CA 1
ATOM 789 C C . ASP A 1 110 ? 1.916 -20.884 -5.204 1.00 83.38 110 ASP A C 1
ATOM 791 O O . ASP A 1 110 ? 0.906 -20.930 -4.501 1.00 83.38 110 ASP A O 1
ATOM 795 N N . ALA A 1 111 ? 3.089 -20.470 -4.712 1.00 85.31 111 ALA A N 1
ATOM 796 C CA . ALA A 1 111 ? 3.298 -20.091 -3.314 1.00 85.31 111 ALA A CA 1
ATOM 797 C C . ALA A 1 111 ? 2.484 -18.854 -2.880 1.00 85.31 111 ALA A C 1
ATOM 799 O O . ALA A 1 111 ? 2.149 -18.733 -1.703 1.00 85.31 111 ALA A O 1
ATOM 800 N N . LEU A 1 112 ? 2.125 -17.955 -3.808 1.00 83.75 112 LEU A N 1
ATOM 801 C CA . LEU A 1 112 ? 1.249 -16.807 -3.521 1.00 83.75 112 LEU A CA 1
ATOM 802 C C . LEU A 1 112 ? -0.234 -17.208 -3.413 1.00 83.75 112 LEU A C 1
ATOM 804 O O . LEU A 1 112 ? -1.066 -16.417 -2.963 1.00 83.75 112 LEU A O 1
ATOM 808 N N . GLY A 1 113 ? -0.562 -18.446 -3.784 1.00 80.19 113 GLY A N 1
ATOM 809 C CA . GLY A 1 113 ? -1.897 -19.011 -3.701 1.00 80.19 113 GLY A CA 1
ATOM 810 C C . GLY A 1 113 ? -2.829 -18.596 -4.847 1.00 80.19 113 GLY A C 1
ATOM 811 O O . GLY A 1 113 ? -2.564 -17.662 -5.605 1.00 80.19 113 GLY A O 1
ATOM 812 N N . PRO A 1 114 ? -3.990 -19.263 -4.960 1.00 73.75 114 PRO A N 1
ATOM 813 C CA . PRO A 1 114 ? -4.889 -19.148 -6.112 1.00 73.75 114 PRO A CA 1
ATOM 814 C C . PRO A 1 114 ? -5.629 -17.807 -6.200 1.00 73.75 114 PRO A C 1
ATOM 816 O O . PRO A 1 114 ? -6.290 -17.540 -7.193 1.00 73.75 114 PRO A O 1
ATOM 819 N N . ARG A 1 115 ? -5.554 -16.965 -5.160 1.00 73.12 115 ARG A N 1
ATOM 820 C CA . ARG A 1 115 ? -6.142 -15.614 -5.157 1.00 73.12 115 ARG A CA 1
ATOM 821 C C . ARG A 1 115 ? -5.150 -14.522 -5.562 1.00 73.12 115 ARG A C 1
ATOM 823 O O . ARG A 1 115 ? -5.499 -13.348 -5.505 1.00 73.12 115 ARG A O 1
ATOM 830 N N . ALA A 1 116 ? -3.922 -14.887 -5.935 1.00 73.94 116 ALA A N 1
ATOM 831 C CA . ALA A 1 116 ? -2.895 -13.931 -6.341 1.00 73.94 116 ALA A CA 1
ATOM 832 C C . ALA A 1 116 ? -3.175 -13.278 -7.709 1.00 73.94 116 ALA A C 1
ATOM 834 O O . ALA A 1 116 ? -2.650 -12.200 -7.981 1.00 73.94 116 ALA A O 1
ATOM 835 N N . HIS A 1 117 ? -4.017 -13.897 -8.542 1.00 70.12 117 HIS A N 1
ATOM 836 C CA . HIS A 1 117 ? -4.583 -13.306 -9.753 1.00 70.12 117 HIS A CA 1
ATOM 837 C C . HIS A 1 117 ? -6.094 -13.567 -9.807 1.00 70.12 117 HIS A C 1
ATOM 839 O O . HIS A 1 117 ? -6.609 -14.473 -9.153 1.00 70.12 117 HIS A O 1
ATOM 845 N N . VAL A 1 118 ? -6.802 -12.748 -10.581 1.00 68.69 118 VAL A N 1
ATOM 846 C CA . VAL A 1 118 ? -8.211 -12.942 -10.928 1.00 68.69 118 VAL A CA 1
ATOM 847 C C . VAL A 1 118 ? -8.295 -12.796 -12.442 1.00 68.69 118 VAL A C 1
ATOM 849 O O . VAL A 1 118 ? -7.833 -11.786 -12.976 1.00 68.69 118 VAL A O 1
ATOM 852 N N . ASP A 1 119 ? -8.838 -13.802 -13.124 1.00 62.66 119 ASP A N 1
ATOM 853 C CA . ASP A 1 119 ? -9.134 -13.700 -14.553 1.00 62.66 119 ASP A CA 1
ATOM 854 C C . ASP A 1 119 ? -10.254 -12.670 -14.767 1.00 62.66 119 ASP A C 1
ATOM 856 O O . ASP A 1 119 ? -11.224 -12.634 -14.006 1.00 62.66 119 ASP A O 1
ATOM 860 N N . ALA A 1 120 ? -10.079 -11.797 -15.763 1.00 48.19 120 ALA A N 1
ATOM 861 C CA . ALA A 1 120 ? -11.019 -10.723 -16.095 1.00 48.19 120 ALA A CA 1
ATOM 862 C C . ALA A 1 120 ? -12.261 -11.227 -16.844 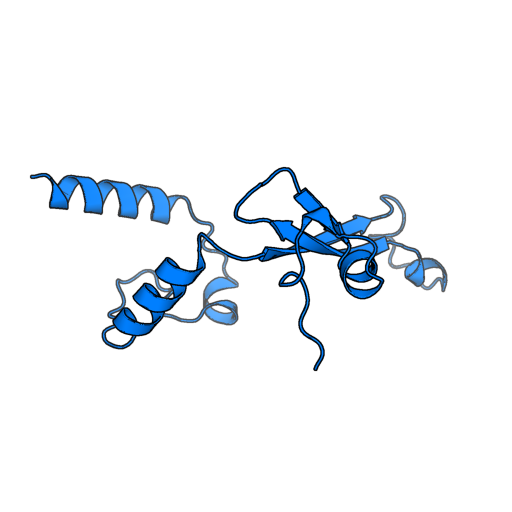1.00 48.19 120 ALA A C 1
ATOM 864 O O . ALA A 1 120 ? -12.120 -12.154 -17.675 1.00 48.19 120 ALA A O 1
#

Organism: NCBI:txid2340725

Sequence (120 aa):
EPEALVRAFLDAVADTLPRTPAAPHTSGRPFAAREPQSLSGAQDWAAEVAAGMDAGVRVSLRLDLSGYSVFDTGDDQRARAAGAAVVQVHSLADPTLVADAAAVWAGDADALGPRAHVDA